Protein AF-A0A1J3CAK0-F1 (afdb_monomer_lite)

Structure (mmCIF, N/CA/C/O backbone):
data_AF-A0A1J3CAK0-F1
#
_entry.id   AF-A0A1J3CAK0-F1
#
loop_
_atom_site.group_PDB
_atom_site.id
_atom_site.type_symbol
_atom_site.label_atom_id
_atom_site.label_alt_id
_atom_site.label_comp_id
_atom_site.label_asym_id
_atom_site.label_entity_id
_atom_site.label_seq_id
_atom_site.pdbx_PDB_ins_code
_atom_site.Cartn_x
_atom_site.Cartn_y
_atom_site.Cartn_z
_atom_site.occupancy
_atom_site.B_iso_or_equiv
_atom_site.auth_seq_id
_atom_site.auth_comp_id
_atom_site.auth_asym_id
_atom_site.auth_atom_id
_atom_site.pdb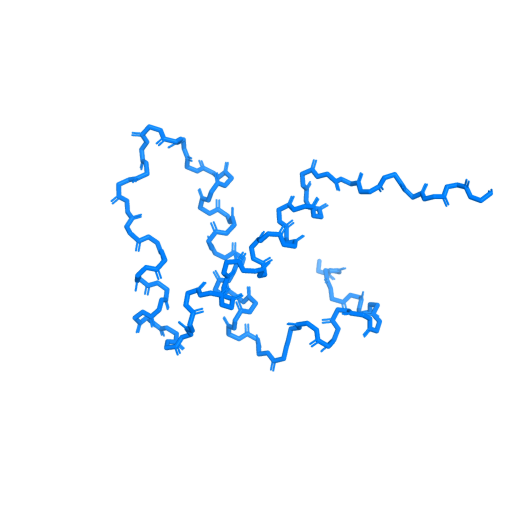x_PDB_model_num
ATOM 1 N N . MET A 1 1 ? -10.781 3.792 -18.532 1.00 48.41 1 MET A N 1
ATOM 2 C CA . MET A 1 1 ? -9.383 3.647 -18.982 1.00 48.41 1 MET A CA 1
ATOM 3 C C . MET A 1 1 ? -8.958 4.999 -19.541 1.00 48.41 1 MET A C 1
ATOM 5 O O . MET A 1 1 ? -8.937 5.136 -20.745 1.00 48.41 1 MET A O 1
ATOM 9 N N . ASP A 1 2 ? -8.700 5.978 -18.658 1.00 50.00 2 ASP A N 1
ATOM 10 C CA . ASP A 1 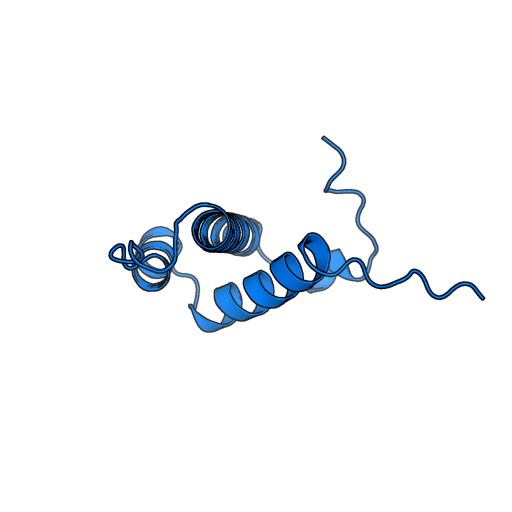2 ? -8.248 7.352 -18.994 1.00 50.00 2 ASP A CA 1
ATOM 11 C C . ASP A 1 2 ? -7.474 7.998 -17.817 1.00 50.00 2 ASP A C 1
ATOM 13 O O . ASP A 1 2 ? -7.408 9.212 -17.672 1.00 50.00 2 ASP A O 1
ATOM 17 N N . LEU A 1 3 ? -6.877 7.188 -16.932 1.00 51.22 3 LEU A N 1
ATOM 18 C CA . LEU A 1 3 ? -6.027 7.690 -15.833 1.00 51.22 3 LEU A CA 1
ATOM 19 C C . LEU A 1 3 ? -4.585 7.995 -16.288 1.00 51.22 3 LEU A C 1
ATOM 21 O O . LEU A 1 3 ? -3.764 8.406 -15.479 1.00 51.22 3 LEU A O 1
ATOM 25 N N . LEU A 1 4 ? -4.290 7.777 -17.575 1.00 50.84 4 LEU A N 1
ATOM 26 C CA . LEU A 1 4 ? -2.966 7.890 -18.197 1.00 50.84 4 LEU A CA 1
ATOM 27 C C . LEU A 1 4 ? -2.876 9.050 -19.200 1.00 50.84 4 LEU A C 1
ATOM 29 O O . LEU A 1 4 ? -2.007 9.042 -20.067 1.00 50.84 4 LEU A O 1
ATOM 33 N N . TYR A 1 5 ? -3.768 10.042 -19.125 1.00 50.25 5 TYR A N 1
ATOM 34 C CA . TYR A 1 5 ? -3.527 11.299 -19.835 1.00 50.25 5 TYR A CA 1
ATOM 35 C C . TYR A 1 5 ? -2.439 12.062 -19.086 1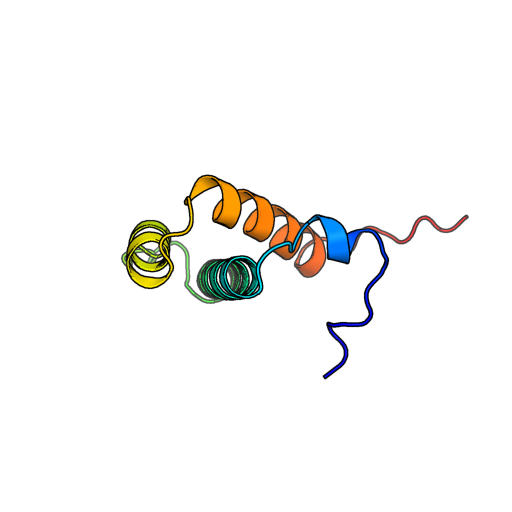.00 50.25 5 TYR A C 1
ATOM 37 O O . TYR A 1 5 ? -2.699 12.845 -18.172 1.00 50.25 5 TYR A O 1
ATOM 45 N N . GLU A 1 6 ? -1.206 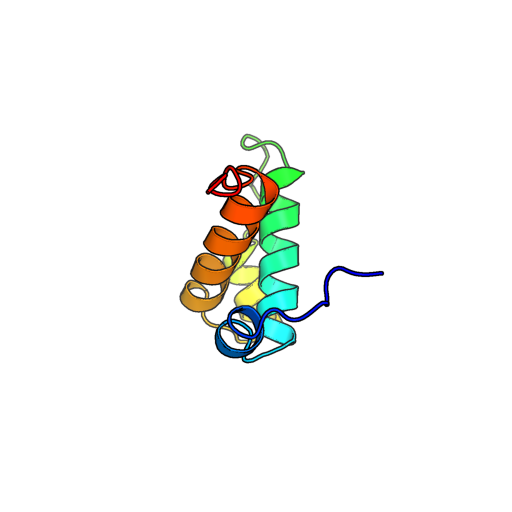11.736 -19.455 1.00 53.53 6 GLU A N 1
ATOM 46 C CA . GLU A 1 6 ? 0.019 12.336 -18.962 1.00 53.53 6 GLU A CA 1
ATOM 47 C C . GLU A 1 6 ? -0.051 13.857 -19.119 1.00 53.53 6 GLU A C 1
ATOM 49 O O . GLU A 1 6 ? 0.097 14.411 -20.208 1.00 53.53 6 GLU A O 1
ATOM 54 N N . LYS A 1 7 ? -0.276 14.551 -18.002 1.00 53.34 7 LYS A N 1
ATOM 55 C CA . LYS A 1 7 ? 0.301 15.882 -17.828 1.00 53.34 7 LYS A CA 1
ATOM 56 C C . LYS A 1 7 ? 1.788 15.651 -17.614 1.00 53.34 7 LYS A C 1
ATOM 58 O O . LYS A 1 7 ? 2.138 14.823 -16.780 1.00 53.34 7 LYS A O 1
ATOM 63 N N . GLU A 1 8 ? 2.639 16.371 -18.331 1.00 51.06 8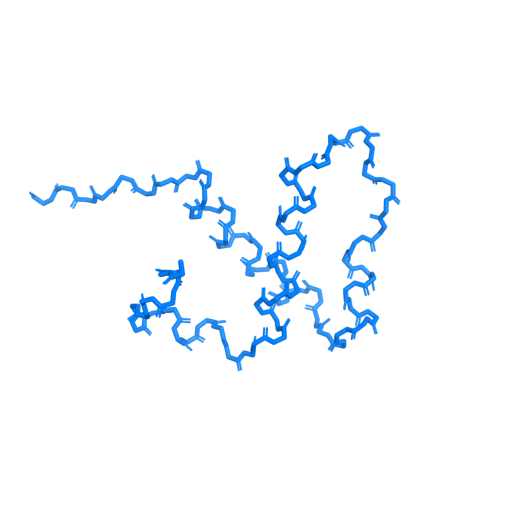 GLU A N 1
ATOM 64 C CA . GLU A 1 8 ? 4.106 16.213 -18.340 1.00 51.06 8 GLU A CA 1
ATOM 65 C C . GLU A 1 8 ? 4.752 16.219 -16.932 1.00 51.06 8 GLU A C 1
ATOM 67 O O . GLU A 1 8 ? 5.850 15.704 -16.744 1.00 51.06 8 GLU A O 1
ATOM 72 N N . GLU A 1 9 ? 4.047 16.712 -15.907 1.00 47.81 9 GLU A N 1
ATOM 73 C CA . GLU A 1 9 ? 4.468 16.634 -14.500 1.00 47.81 9 GLU A CA 1
ATOM 74 C C . GLU A 1 9 ? 4.321 15.238 -13.862 1.00 47.81 9 GLU A C 1
ATOM 76 O O . GLU A 1 9 ? 5.048 14.899 -12.930 1.00 47.81 9 GLU A O 1
ATOM 81 N N . THR A 1 10 ? 3.411 14.396 -14.361 1.00 49.91 10 THR A N 1
ATOM 82 C CA . THR A 1 10 ? 3.225 13.013 -13.885 1.00 49.91 10 THR A CA 1
ATOM 83 C C . THR A 1 10 ? 4.314 12.075 -14.406 1.00 49.91 10 THR A C 1
ATOM 85 O O . THR A 1 10 ? 4.788 11.213 -13.668 1.00 49.91 10 THR A O 1
ATOM 88 N N . SER A 1 11 ? 4.802 12.299 -15.625 1.00 51.25 11 SER A N 1
ATOM 89 C CA . SER A 1 11 ? 5.831 11.484 -16.282 1.00 51.25 11 SER A CA 1
ATOM 90 C C . SER A 1 11 ? 7.173 11.488 -15.534 1.00 51.25 11 SER A C 1
ATOM 92 O O . SER A 1 11 ? 7.914 10.508 -15.578 1.00 51.25 11 SER A O 1
ATOM 94 N N . LEU A 1 12 ? 7.483 12.578 -14.818 1.00 48.31 12 LEU A N 1
ATOM 95 C CA . LEU A 1 12 ? 8.724 12.729 -14.049 1.00 48.31 12 LEU A CA 1
ATOM 96 C C . LEU A 1 12 ? 8.652 12.069 -12.659 1.00 48.31 12 LEU A C 1
ATOM 98 O O . LEU A 1 12 ? 9.665 11.637 -12.121 1.00 48.31 12 LEU A O 1
ATOM 102 N N . VAL A 1 13 ? 7.462 11.977 -12.060 1.00 53.22 13 VAL A N 1
ATOM 103 C CA . VAL A 1 13 ? 7.280 11.435 -10.699 1.00 53.22 13 VAL A CA 1
ATOM 104 C C . VAL A 1 13 ? 7.133 9.905 -10.715 1.00 53.22 13 VAL A C 1
ATOM 106 O O . VAL A 1 13 ? 7.525 9.233 -9.762 1.00 53.22 13 VAL A O 1
ATOM 109 N N . TYR A 1 14 ? 6.658 9.320 -11.821 1.00 57.00 14 TYR A N 1
ATOM 110 C CA . TYR A 1 14 ? 6.411 7.878 -11.959 1.00 57.00 14 TYR A CA 1
ATOM 111 C C . TYR A 1 14 ? 7.470 7.154 -12.807 1.00 57.00 14 TYR A C 1
ATOM 113 O O . TYR A 1 14 ? 7.140 6.355 -13.681 1.00 57.00 14 TYR A O 1
ATOM 121 N N . HIS A 1 15 ? 8.758 7.373 -12.522 1.00 63.59 15 HIS A N 1
ATOM 122 C CA . HIS A 1 15 ? 9.884 6.759 -13.250 1.00 63.59 15 HIS A CA 1
ATOM 123 C C . HIS A 1 15 ? 9.878 5.211 -13.303 1.00 63.59 15 HIS A C 1
ATOM 125 O O . HIS A 1 15 ? 10.659 4.614 -14.045 1.00 63.59 15 HIS A O 1
ATOM 131 N N . SER A 1 16 ? 9.011 4.529 -12.544 1.00 78.38 16 SER A N 1
ATOM 132 C CA . SER A 1 16 ? 8.850 3.077 -12.591 1.00 78.38 16 SER A CA 1
ATOM 133 C C . SER A 1 16 ? 7.383 2.659 -12.475 1.00 78.38 16 SER A C 1
ATOM 135 O O . SER A 1 16 ? 6.729 2.919 -11.464 1.00 78.38 16 SER A O 1
ATOM 137 N N . SER A 1 17 ? 6.896 1.916 -13.475 1.00 84.12 17 SER A N 1
ATOM 138 C CA . SER A 1 17 ? 5.555 1.309 -13.485 1.00 84.12 17 SER A CA 1
ATOM 139 C C . SER A 1 17 ? 5.292 0.436 -12.252 1.00 84.12 17 SER A C 1
ATOM 141 O O . SER A 1 17 ? 4.185 0.433 -11.715 1.00 84.12 17 SER A O 1
ATOM 143 N N . THR A 1 18 ? 6.322 -0.249 -11.748 1.00 89.94 18 THR A N 1
ATOM 144 C CA . THR A 1 18 ? 6.255 -1.052 -10.522 1.00 89.94 18 THR A CA 1
ATOM 145 C C . THR A 1 18 ? 6.045 -0.195 -9.274 1.00 89.94 18 THR A C 1
ATOM 147 O O . THR A 1 18 ? 5.250 -0.575 -8.419 1.00 89.94 18 THR A O 1
ATOM 150 N N . SER A 1 19 ? 6.718 0.959 -9.166 1.00 89.62 19 SER A N 1
ATOM 151 C CA . SER A 1 19 ? 6.540 1.881 -8.031 1.00 89.62 19 SER A CA 1
ATOM 152 C C . SER A 1 19 ? 5.123 2.446 -8.007 1.00 89.62 19 SER A C 1
ATOM 154 O O . SER A 1 19 ? 4.473 2.433 -6.967 1.00 89.62 19 SER A O 1
ATOM 156 N N . LEU A 1 20 ? 4.600 2.851 -9.168 1.00 90.19 20 LEU A N 1
ATOM 157 C CA . LEU A 1 20 ? 3.224 3.331 -9.283 1.00 90.19 20 LEU A CA 1
ATOM 158 C C . LEU A 1 20 ? 2.207 2.247 -8.889 1.00 90.19 20 LEU A C 1
ATOM 160 O O . LEU A 1 20 ? 1.310 2.509 -8.090 1.00 90.19 20 LEU A O 1
ATOM 164 N N . ALA A 1 21 ? 2.354 1.022 -9.402 1.00 92.75 21 ALA A N 1
ATOM 165 C CA . ALA A 1 21 ? 1.459 -0.085 -9.062 1.00 92.75 21 ALA A CA 1
ATOM 166 C C . ALA A 1 21 ? 1.489 -0.419 -7.559 1.00 92.75 21 ALA A C 1
ATOM 168 O O . ALA A 1 21 ? 0.438 -0.602 -6.941 1.00 92.75 21 ALA A O 1
ATOM 169 N N . ALA A 1 22 ? 2.685 -0.446 -6.963 1.00 94.62 22 ALA A N 1
ATOM 170 C CA . ALA A 1 22 ? 2.886 -0.609 -5.527 1.00 94.62 22 ALA A CA 1
ATOM 171 C C . ALA A 1 22 ? 2.154 0.474 -4.721 1.00 94.62 22 ALA A C 1
ATOM 173 O O . ALA A 1 22 ? 1.404 0.161 -3.796 1.00 94.62 22 ALA A O 1
ATOM 174 N N . SER A 1 23 ? 2.314 1.740 -5.102 1.00 94.94 23 SER A N 1
ATOM 175 C CA . SER A 1 23 ? 1.664 2.860 -4.425 1.00 94.94 23 SER A CA 1
ATOM 176 C C . SER A 1 23 ? 0.147 2.835 -4.572 1.00 94.94 23 SER A C 1
ATOM 178 O O . SER A 1 23 ? -0.546 3.037 -3.582 1.00 94.94 23 SER A O 1
ATOM 180 N N . ILE A 1 24 ? -0.394 2.495 -5.746 1.00 94.69 24 ILE A N 1
ATOM 181 C CA . ILE A 1 24 ? -1.847 2.329 -5.934 1.00 94.69 24 ILE A CA 1
ATOM 182 C C . ILE A 1 24 ? -2.398 1.239 -5.010 1.00 94.69 24 ILE A C 1
ATOM 184 O O . ILE A 1 24 ? -3.461 1.418 -4.411 1.00 94.69 24 ILE A O 1
ATOM 188 N N . LEU A 1 25 ? -1.687 0.119 -4.866 1.00 95.81 25 LEU A N 1
ATOM 189 C CA . LEU A 1 25 ? -2.092 -0.975 -3.987 1.00 95.81 25 LEU A CA 1
ATOM 190 C C . LEU A 1 25 ? -2.111 -0.537 -2.514 1.00 95.81 25 LEU A C 1
ATOM 192 O O . LEU A 1 25 ? -3.094 -0.789 -1.816 1.00 95.81 25 LEU A O 1
ATOM 196 N N . VAL A 1 26 ? -1.081 0.182 -2.056 1.00 96.50 26 VAL A N 1
ATOM 197 C CA . VAL A 1 26 ? -1.027 0.738 -0.690 1.00 96.50 26 VAL A CA 1
ATOM 198 C C . VAL A 1 26 ? -2.131 1.776 -0.472 1.00 96.50 26 VAL A C 1
ATOM 200 O O . VAL A 1 26 ? -2.836 1.715 0.535 1.00 96.50 26 VAL A O 1
ATOM 203 N N . SER A 1 27 ? -2.343 2.693 -1.418 1.00 95.50 27 SER A N 1
ATOM 204 C CA . SER A 1 27 ? -3.428 3.681 -1.359 1.00 95.50 27 SER A CA 1
ATOM 205 C C . SER A 1 27 ? -4.800 3.009 -1.293 1.00 95.50 27 SER A C 1
ATOM 207 O O . SER A 1 27 ? -5.635 3.398 -0.479 1.00 95.50 27 SER A O 1
ATOM 209 N N . SER A 1 28 ? -5.027 1.966 -2.094 1.00 95.44 28 SER A N 1
ATOM 210 C CA . SER A 1 28 ? -6.282 1.206 -2.094 1.00 95.44 28 SER A CA 1
ATOM 211 C C . SER A 1 28 ? -6.522 0.529 -0.748 1.00 95.44 28 SER A C 1
ATOM 213 O O . SER A 1 28 ? -7.630 0.598 -0.218 1.00 95.44 28 SER A O 1
ATOM 215 N N . TYR A 1 29 ? -5.487 -0.069 -0.155 1.00 95.62 29 TYR A N 1
ATOM 216 C CA . TYR A 1 29 ? -5.560 -0.652 1.184 1.00 95.62 29 TYR A CA 1
ATOM 217 C C . TYR A 1 29 ? -5.936 0.397 2.243 1.00 95.62 29 TYR A C 1
ATOM 219 O O . TYR A 1 29 ? -6.856 0.174 3.025 1.00 95.62 29 TYR A O 1
ATOM 227 N N . ILE A 1 30 ? -5.295 1.571 2.220 1.00 94.19 30 ILE A N 1
ATOM 228 C CA . ILE A 1 30 ? -5.580 2.674 3.155 1.00 94.19 30 ILE A CA 1
ATOM 229 C C . ILE A 1 30 ? -7.030 3.165 3.038 1.00 94.19 30 ILE A C 1
ATOM 231 O O . ILE A 1 30 ? -7.658 3.460 4.052 1.00 94.19 30 ILE A O 1
ATOM 235 N N . ILE A 1 31 ? -7.560 3.268 1.817 1.00 93.56 31 ILE A N 1
ATOM 236 C CA . ILE A 1 31 ? -8.924 3.758 1.572 1.00 93.56 31 ILE A CA 1
ATOM 237 C C . ILE A 1 31 ? -9.975 2.714 1.967 1.00 93.56 31 ILE A C 1
ATOM 239 O O . ILE A 1 31 ? -11.025 3.067 2.501 1.00 93.56 31 ILE A O 1
ATOM 243 N N . THR A 1 32 ? -9.725 1.437 1.670 1.00 94.38 32 THR A N 1
ATOM 244 C CA . THR A 1 32 ? -10.751 0.383 1.760 1.00 94.38 32 THR A CA 1
ATOM 245 C C . THR A 1 32 ? -10.763 -0.358 3.090 1.00 94.38 32 THR A C 1
ATOM 247 O O . THR A 1 32 ? -11.819 -0.844 3.496 1.00 94.38 32 THR A O 1
ATOM 250 N N . VAL A 1 33 ? -9.627 -0.450 3.786 1.00 93.31 33 VAL A N 1
ATOM 251 C CA . VAL A 1 33 ? -9.533 -1.190 5.048 1.00 93.31 33 VAL A CA 1
ATOM 252 C C . VAL A 1 33 ? -9.750 -0.232 6.221 1.00 93.31 33 VAL A C 1
ATOM 254 O O . VAL A 1 33 ? -9.007 0.742 6.354 1.00 93.31 33 VAL A O 1
ATOM 257 N N . PRO A 1 34 ? -10.728 -0.488 7.110 1.00 89.88 34 PRO A N 1
ATOM 258 C CA . PRO A 1 34 ? -10.911 0.302 8.322 1.00 89.88 34 PRO A CA 1
ATOM 259 C C . PRO A 1 34 ? -9.641 0.327 9.173 1.00 89.88 34 PRO A C 1
ATOM 261 O O . PRO A 1 34 ? -8.988 -0.699 9.356 1.00 89.88 34 PRO A O 1
ATOM 264 N N . LYS A 1 35 ? -9.318 1.485 9.755 1.00 85.38 35 LYS A N 1
ATOM 265 C CA . LYS A 1 35 ? -8.078 1.697 10.521 1.00 85.38 35 LYS A CA 1
ATOM 266 C C . LYS A 1 35 ? -7.896 0.711 11.683 1.00 85.38 35 LYS A C 1
ATOM 268 O O . LYS A 1 35 ? -6.773 0.366 12.029 1.00 85.38 35 LYS A O 1
ATOM 273 N N . GLN A 1 36 ? -8.993 0.251 12.282 1.00 87.44 36 GLN A N 1
ATOM 274 C CA . GLN A 1 36 ? -8.999 -0.735 13.366 1.00 87.44 36 GLN A CA 1
ATOM 275 C C . GLN A 1 36 ? -8.536 -2.129 12.912 1.00 87.44 36 GLN A C 1
ATOM 277 O O . GLN A 1 36 ? -8.196 -2.947 13.757 1.00 87.44 36 GLN A O 1
ATOM 282 N N . LEU A 1 37 ? -8.533 -2.393 11.602 1.00 88.50 37 LEU A N 1
ATOM 283 C CA . LEU A 1 37 ? -8.213 -3.680 10.983 1.00 88.50 37 LEU A CA 1
ATOM 284 C C . LEU A 1 37 ? -6.895 -3.641 10.191 1.00 88.50 37 LEU A C 1
ATOM 286 O O . LEU A 1 37 ? -6.642 -4.520 9.370 1.00 88.50 37 LEU A O 1
ATOM 290 N N . TRP A 1 38 ? -6.045 -2.628 10.398 1.00 88.44 38 TRP A N 1
ATOM 291 C CA . TRP A 1 38 ? -4.742 -2.522 9.729 1.00 88.44 38 TRP A CA 1
ATOM 292 C C . TRP A 1 38 ? -3.689 -3.466 10.332 1.00 88.44 38 TRP A C 1
ATOM 294 O O . TRP A 1 38 ? -2.642 -3.035 10.806 1.00 88.44 38 TRP A O 1
ATOM 304 N N . GLU A 1 39 ? -3.967 -4.766 10.309 1.00 91.31 39 GLU A N 1
ATOM 305 C CA . GLU A 1 39 ? -3.061 -5.803 10.818 1.00 91.31 39 GLU A CA 1
ATOM 306 C C . GLU A 1 39 ? -2.033 -6.243 9.768 1.00 91.31 39 GLU A C 1
ATOM 308 O O . GLU A 1 39 ? -0.945 -6.708 10.109 1.00 91.31 39 GLU A O 1
ATOM 313 N N . PHE A 1 40 ? -2.353 -6.087 8.479 1.00 92.81 40 PHE A N 1
ATOM 314 C CA . PHE A 1 40 ? -1.469 -6.514 7.402 1.00 92.81 40 PHE A CA 1
ATOM 315 C C . PHE A 1 40 ? -0.315 -5.514 7.188 1.00 92.81 40 PHE A C 1
ATOM 317 O O . PHE A 1 40 ? -0.572 -4.326 6.955 1.00 92.81 40 PHE A O 1
ATOM 324 N N . PRO A 1 41 ? 0.957 -5.965 7.196 1.00 94.50 41 PRO A N 1
ATOM 325 C CA . PRO A 1 41 ? 2.123 -5.105 7.009 1.00 94.50 41 PRO A CA 1
ATOM 326 C C . PRO A 1 41 ? 2.323 -4.767 5.523 1.00 94.50 41 PRO A C 1
ATOM 328 O O . PRO A 1 41 ? 3.263 -5.232 4.878 1.00 94.50 41 PRO A O 1
ATOM 331 N N . ILE A 1 42 ? 1.426 -3.948 4.971 1.00 95.38 42 ILE A N 1
ATOM 332 C CA . ILE A 1 42 ? 1.356 -3.649 3.534 1.00 95.38 42 ILE A CA 1
ATOM 333 C C . ILE A 1 42 ? 2.655 -3.046 2.979 1.00 95.38 42 ILE A C 1
ATOM 335 O O . ILE A 1 42 ? 3.088 -3.442 1.902 1.00 95.38 42 ILE A O 1
ATOM 339 N N . LEU A 1 43 ? 3.315 -2.146 3.718 1.00 94.75 43 LEU A N 1
ATOM 340 C CA . LEU A 1 43 ? 4.562 -1.504 3.282 1.00 94.75 43 LEU A CA 1
ATOM 341 C C . LEU A 1 43 ? 5.743 -2.498 3.230 1.00 94.75 43 LEU A C 1
ATOM 343 O O . LEU A 1 43 ? 6.308 -2.659 2.143 1.00 94.75 43 LEU A O 1
ATOM 347 N N . PRO A 1 44 ? 6.048 -3.256 4.308 1.00 95.88 44 PRO A N 1
ATOM 348 C CA . PRO A 1 44 ? 7.041 -4.330 4.247 1.00 95.88 44 PRO A CA 1
ATOM 349 C C . PRO A 1 44 ? 6.743 -5.381 3.176 1.00 95.88 44 PRO A C 1
ATOM 351 O O . PRO A 1 44 ? 7.654 -5.854 2.495 1.00 95.88 44 PRO A O 1
ATOM 354 N N . TRP A 1 45 ? 5.467 -5.740 2.995 1.00 95.94 45 TRP A N 1
ATOM 355 C CA . TRP A 1 45 ? 5.062 -6.705 1.975 1.00 95.94 45 TRP A CA 1
ATOM 356 C C . TRP A 1 45 ? 5.347 -6.186 0.564 1.00 95.94 45 TRP A C 1
ATOM 358 O O . TRP A 1 45 ? 5.954 -6.898 -0.234 1.00 95.94 45 TRP A O 1
ATOM 368 N N . VAL A 1 46 ? 4.987 -4.934 0.270 1.00 95.06 46 VAL A N 1
ATOM 369 C CA . VAL A 1 46 ? 5.272 -4.289 -1.019 1.00 95.06 46 VAL A CA 1
ATOM 370 C C . VAL A 1 46 ? 6.774 -4.208 -1.278 1.00 95.06 46 VAL A C 1
ATOM 372 O O . VAL A 1 46 ? 7.208 -4.551 -2.381 1.00 95.06 46 VAL A O 1
ATOM 375 N N . LYS A 1 47 ? 7.583 -3.826 -0.283 1.00 94.62 47 LYS A N 1
ATOM 376 C CA . LYS A 1 47 ? 9.048 -3.831 -0.404 1.00 94.62 47 LYS A CA 1
ATOM 377 C C . LYS A 1 47 ? 9.573 -5.225 -0.739 1.00 94.62 47 LYS A C 1
ATOM 379 O O . LYS A 1 47 ? 10.382 -5.362 -1.650 1.00 94.62 47 LYS A O 1
ATOM 384 N N . MET A 1 48 ? 9.068 -6.261 -0.075 1.00 95.50 48 MET A N 1
ATOM 385 C CA . MET A 1 48 ? 9.456 -7.647 -0.344 1.00 95.50 48 MET A CA 1
ATOM 386 C C . MET A 1 48 ? 9.131 -8.083 -1.783 1.00 95.50 48 MET A C 1
ATOM 388 O O . MET A 1 48 ? 9.968 -8.716 -2.420 1.00 95.50 48 MET A O 1
ATOM 392 N N . VAL A 1 49 ? 7.944 -7.756 -2.311 1.00 93.62 49 VAL A N 1
ATOM 393 C CA . VAL A 1 49 ? 7.522 -8.230 -3.646 1.00 93.62 49 VAL A CA 1
ATOM 394 C C . VAL A 1 49 ? 8.043 -7.381 -4.805 1.00 93.62 49 VAL A C 1
ATOM 396 O O . VAL A 1 49 ? 8.163 -7.881 -5.920 1.00 93.62 49 VAL A O 1
ATOM 399 N N . THR A 1 50 ? 8.346 -6.103 -4.569 1.00 90.50 50 THR A N 1
ATOM 400 C CA . THR A 1 50 ? 8.750 -5.162 -5.630 1.00 90.50 50 THR A CA 1
ATOM 401 C C . THR A 1 50 ? 10.207 -4.714 -5.544 1.00 90.50 50 THR A C 1
ATOM 403 O O . THR A 1 50 ? 10.711 -4.123 -6.499 1.00 90.50 50 THR A O 1
ATOM 406 N N . ASN A 1 51 ? 10.881 -4.974 -4.417 1.00 91.88 51 ASN A N 1
ATOM 407 C CA . ASN A 1 51 ? 12.200 -4.436 -4.074 1.00 91.88 51 ASN A CA 1
ATOM 408 C C . ASN A 1 51 ? 12.278 -2.896 -4.150 1.00 91.88 51 ASN A C 1
ATOM 410 O O . ASN A 1 51 ? 13.339 -2.326 -4.402 1.00 91.88 51 ASN A O 1
ATOM 414 N N . LYS A 1 52 ? 11.139 -2.211 -3.980 1.00 90.12 52 LYS A N 1
ATOM 415 C CA . LYS A 1 52 ? 11.065 -0.749 -3.931 1.00 90.12 52 LYS A CA 1
ATOM 416 C C . LYS A 1 52 ? 11.290 -0.243 -2.520 1.00 90.12 52 LYS A C 1
ATOM 418 O O . LYS A 1 52 ? 10.870 -0.871 -1.548 1.00 90.12 52 LYS A O 1
ATOM 423 N N . GLU A 1 53 ? 11.941 0.911 -2.415 1.00 92.50 53 GLU A N 1
ATOM 424 C CA . GLU A 1 53 ? 12.112 1.558 -1.125 1.00 92.50 53 GLU A CA 1
ATOM 425 C C . GLU A 1 53 ? 10.767 2.064 -0.615 1.00 92.50 53 GLU A C 1
ATOM 427 O O . GLU A 1 53 ? 10.032 2.751 -1.323 1.00 92.50 53 GLU A O 1
ATOM 432 N N . GLU A 1 54 ? 10.456 1.754 0.644 1.00 93.75 54 GLU A N 1
ATOM 433 C CA . GLU A 1 54 ? 9.187 2.156 1.258 1.00 93.75 54 GLU A CA 1
ATOM 434 C C . GLU A 1 54 ? 8.994 3.672 1.203 1.00 93.75 54 GLU A C 1
ATOM 436 O O . GLU A 1 54 ? 7.880 4.140 0.998 1.00 93.75 54 GLU A O 1
ATOM 441 N N . LYS A 1 55 ? 10.085 4.442 1.313 1.00 93.00 55 LYS A N 1
ATOM 442 C CA . LYS A 1 55 ? 10.054 5.902 1.205 1.00 93.00 55 LYS A CA 1
ATOM 443 C C . LYS A 1 55 ? 9.503 6.374 -0.147 1.00 93.00 55 LYS A C 1
ATOM 445 O O . LYS A 1 55 ? 8.624 7.227 -0.162 1.00 93.00 55 LYS A O 1
ATOM 450 N N . GLU A 1 56 ? 9.981 5.796 -1.250 1.00 90.56 56 GLU A N 1
ATOM 451 C CA . GLU A 1 56 ? 9.510 6.121 -2.607 1.00 90.56 56 GLU A CA 1
ATOM 452 C C . GLU A 1 56 ? 8.015 5.800 -2.740 1.00 90.56 56 GLU A C 1
ATOM 454 O O . GLU A 1 56 ? 7.224 6.613 -3.218 1.00 90.56 56 GLU A O 1
ATOM 459 N N . VAL A 1 57 ? 7.605 4.631 -2.238 1.00 93.31 57 VAL A N 1
ATOM 460 C CA . VAL A 1 57 ? 6.204 4.195 -2.269 1.00 93.31 57 VAL A CA 1
ATOM 461 C C . VAL A 1 57 ? 5.314 5.142 -1.463 1.00 93.31 57 VAL A C 1
ATOM 463 O O . VAL A 1 57 ? 4.246 5.518 -1.945 1.00 93.31 57 VAL A O 1
ATOM 466 N N . VAL A 1 58 ? 5.742 5.543 -0.264 1.00 94.88 58 VAL A N 1
ATOM 467 C CA . VAL A 1 58 ? 4.992 6.432 0.640 1.00 94.88 58 VAL A CA 1
ATOM 468 C C . VAL A 1 58 ? 4.848 7.841 0.066 1.00 94.88 58 VAL A C 1
ATOM 470 O O . VAL A 1 58 ? 3.765 8.417 0.170 1.00 94.88 58 VAL A O 1
ATOM 473 N N . GLU A 1 59 ? 5.887 8.386 -0.569 1.00 93.19 59 GLU A N 1
ATOM 474 C CA . GLU A 1 59 ? 5.813 9.687 -1.249 1.00 93.19 59 GLU A CA 1
ATOM 475 C C . GLU A 1 59 ? 4.733 9.666 -2.341 1.00 93.19 59 GLU A C 1
ATOM 477 O O . GLU A 1 59 ? 3.820 10.496 -2.334 1.00 93.19 59 GLU A O 1
ATOM 482 N N . LEU A 1 60 ? 4.754 8.649 -3.209 1.00 91.94 60 LEU A N 1
ATOM 483 C CA . LEU A 1 60 ? 3.738 8.446 -4.246 1.00 91.94 60 LEU A CA 1
ATOM 484 C C . LEU A 1 60 ? 2.331 8.215 -3.677 1.00 91.94 60 LEU A C 1
ATOM 486 O O . LEU A 1 60 ? 1.363 8.768 -4.196 1.00 91.94 60 LEU A O 1
ATOM 490 N N . VAL A 1 61 ? 2.196 7.445 -2.593 1.00 94.44 61 VAL A N 1
ATOM 491 C CA . VAL A 1 61 ? 0.913 7.260 -1.890 1.00 94.44 61 VAL A CA 1
ATOM 492 C C . VAL A 1 61 ? 0.365 8.602 -1.415 1.00 94.44 61 VAL A C 1
ATOM 494 O O . VAL A 1 61 ? -0.829 8.852 -1.567 1.00 94.44 61 VAL A O 1
ATOM 497 N N . GLY A 1 62 ? 1.220 9.479 -0.884 1.00 93.19 62 GLY A N 1
ATOM 498 C CA . GLY A 1 62 ? 0.846 10.833 -0.483 1.00 93.19 62 GLY A CA 1
ATOM 499 C C . GLY A 1 62 ? 0.271 11.641 -1.644 1.00 93.19 62 GLY A C 1
ATOM 500 O O . GLY A 1 62 ? -0.818 12.199 -1.511 1.00 93.19 62 GLY A O 1
ATOM 501 N N . TYR A 1 63 ? 0.944 11.641 -2.798 1.00 90.06 63 TYR A N 1
ATOM 502 C CA . TYR A 1 63 ? 0.451 12.311 -4.008 1.00 90.06 63 TYR A CA 1
ATOM 503 C C . TYR A 1 63 ? -0.880 11.733 -4.502 1.00 90.06 63 TYR A C 1
ATOM 505 O O . TYR A 1 63 ? -1.801 12.491 -4.807 1.00 90.06 63 TYR A O 1
ATOM 513 N N . ILE A 1 64 ? -1.012 10.403 -4.538 1.00 90.94 64 ILE A N 1
ATOM 514 C CA . ILE A 1 64 ? -2.241 9.721 -4.966 1.00 90.94 64 ILE A CA 1
ATOM 515 C C . ILE A 1 64 ? -3.398 10.065 -4.025 1.00 90.94 64 ILE A C 1
ATOM 517 O O . ILE A 1 64 ? -4.468 10.456 -4.483 1.00 90.94 64 ILE A O 1
ATOM 521 N N . LEU A 1 65 ? -3.201 9.947 -2.711 1.00 91.62 65 LEU A N 1
ATOM 522 C CA . LEU A 1 65 ? -4.246 10.236 -1.728 1.00 91.62 65 LEU A CA 1
ATOM 523 C C . LEU A 1 65 ? -4.622 11.716 -1.725 1.00 91.62 65 LEU A C 1
ATOM 525 O O . LEU A 1 65 ? -5.807 12.026 -1.630 1.00 91.62 65 LEU A O 1
ATOM 529 N N . ALA A 1 66 ? -3.644 12.616 -1.867 1.00 89.31 66 ALA A N 1
ATOM 530 C CA . ALA A 1 66 ? -3.910 14.035 -2.045 1.00 89.31 66 ALA A CA 1
ATOM 531 C C . ALA A 1 66 ? -4.806 14.252 -3.266 1.00 89.31 66 ALA A C 1
ATOM 533 O O . ALA A 1 66 ? -5.874 14.826 -3.123 1.00 89.31 66 ALA A O 1
ATOM 534 N N . HIS A 1 67 ? -4.442 13.707 -4.427 1.00 86.25 67 HIS A N 1
ATOM 535 C CA . HIS A 1 67 ? -5.218 13.853 -5.657 1.00 86.25 67 HIS A CA 1
ATOM 536 C C . HIS A 1 67 ? -6.636 13.262 -5.570 1.00 86.25 67 HIS A C 1
ATOM 538 O O . HIS A 1 67 ? -7.586 13.866 -6.064 1.00 86.25 67 HIS A O 1
ATOM 544 N N . VAL A 1 68 ? -6.785 12.086 -4.953 1.00 86.94 68 VAL A N 1
ATOM 545 C CA . VAL A 1 68 ? -8.057 11.346 -4.887 1.00 86.94 68 VAL A CA 1
ATOM 546 C C . VAL A 1 68 ? -9.007 11.918 -3.833 1.00 86.94 68 VAL A C 1
ATOM 548 O O . VAL A 1 68 ? -10.206 12.012 -4.084 1.00 86.94 68 VAL A O 1
ATOM 551 N N . LEU A 1 69 ? -8.501 12.266 -2.647 1.00 86.31 69 LEU A N 1
ATOM 552 C CA . LEU A 1 69 ? -9.330 12.703 -1.514 1.00 86.31 69 LEU A CA 1
ATOM 553 C C . LEU A 1 69 ? -9.513 14.217 -1.471 1.00 86.31 69 LEU A C 1
ATOM 555 O O . LEU A 1 69 ? -10.539 14.707 -1.002 1.00 86.31 69 LEU A O 1
ATOM 559 N N . TYR A 1 70 ? -8.521 14.951 -1.958 1.00 74.06 70 TYR A N 1
ATOM 560 C CA . TYR A 1 70 ? -8.513 16.398 -1.993 1.00 74.06 70 TYR A CA 1
ATOM 561 C C . TYR A 1 70 ? -8.333 16.808 -3.451 1.00 74.06 70 TYR A C 1
ATOM 563 O O . TYR A 1 70 ? -7.229 17.118 -3.894 1.00 74.06 70 TYR A O 1
ATOM 571 N N . SER A 1 71 ? -9.428 16.818 -4.223 1.00 61.12 71 SER A N 1
ATOM 572 C CA . SER A 1 71 ? -9.428 17.574 -5.477 1.00 61.12 71 SER A CA 1
ATOM 573 C C . SER A 1 71 ? -8.898 18.964 -5.147 1.00 61.12 71 SER A C 1
ATOM 575 O O . SER A 1 71 ? -9.566 19.719 -4.438 1.00 61.12 71 SER A O 1
ATOM 577 N N . TYR A 1 72 ? -7.693 19.297 -5.621 1.00 51.84 72 TYR A N 1
ATOM 578 C CA . TYR A 1 72 ? -7.263 20.686 -5.654 1.00 51.84 72 TYR A CA 1
ATOM 579 C C . TYR A 1 72 ? -8.427 21.451 -6.282 1.00 51.84 72 TYR A C 1
ATOM 581 O O . TYR A 1 72 ? -8.853 21.050 -7.374 1.00 51.84 72 TYR A O 1
ATOM 589 N N . PRO A 1 73 ? -8.991 22.487 -5.629 1.00 47.91 73 PRO A N 1
ATOM 590 C CA . PRO A 1 73 ? -9.869 23.379 -6.351 1.00 47.91 73 PRO A CA 1
ATOM 591 C C . PRO A 1 73 ? -9.011 23.860 -7.509 1.00 47.91 73 PRO A C 1
ATOM 593 O O . PRO A 1 73 ? -7.951 24.454 -7.300 1.00 47.91 73 PRO A O 1
ATOM 596 N N . SER A 1 74 ? -9.400 23.478 -8.724 1.00 50.06 74 SER A N 1
ATOM 597 C CA . SER A 1 74 ? -8.877 24.074 -9.939 1.00 50.06 74 SER A CA 1
ATOM 598 C C . SER A 1 74 ? -8.850 25.566 -9.663 1.00 50.06 74 SER A C 1
ATOM 600 O O . SER A 1 74 ? -9.918 26.119 -9.393 1.00 50.06 74 SER A O 1
ATOM 602 N N . LEU A 1 75 ? -7.654 26.169 -9.604 1.00 49.72 75 LEU A N 1
ATOM 603 C CA . LEU A 1 75 ? -7.521 27.615 -9.525 1.00 49.72 75 LEU A CA 1
ATOM 604 C C . LEU A 1 75 ? -8.338 28.155 -10.699 1.00 49.72 75 LEU A C 1
ATOM 606 O O . LEU A 1 75 ? -7.908 28.095 -11.850 1.00 49.72 75 LEU A O 1
ATOM 610 N N . THR A 1 76 ? -9.561 28.584 -10.407 1.00 43.56 76 THR A N 1
ATOM 611 C CA . THR A 1 76 ? -10.360 29.418 -11.283 1.00 43.56 76 THR A CA 1
ATOM 612 C C . THR A 1 76 ? -9.613 30.733 -11.337 1.00 43.56 76 THR A C 1
ATOM 614 O O . THR A 1 76 ? -9.607 31.488 -10.363 1.00 43.56 76 THR A O 1
ATOM 617 N N . LEU A 1 77 ? -8.882 30.880 -12.438 1.00 44.81 77 LEU A N 1
ATOM 618 C CA . LEU A 1 77 ? -8.299 32.117 -12.931 1.00 44.81 77 LEU A CA 1
ATOM 619 C C . LEU A 1 77 ? -9.419 33.119 -13.237 1.00 44.81 77 LEU A C 1
ATOM 621 O O . LEU A 1 77 ? -10.473 32.667 -13.746 1.00 44.81 77 LEU A O 1
#

Sequence (77 aa):
MDLLYEKEETSLVYHSSTSLAASILVSSYIITVPKQLWEFPILPWVKMVTNKEEKEVVELVGYILAHVLYSYPSLTL

Organism: Noccaea caerulescens (NCBI:txid107243)

Foldseek 3Di:
DPPPPDPVVVCVLCVDPLLLVLLVVVLCCVVPPPPVPPPDPSL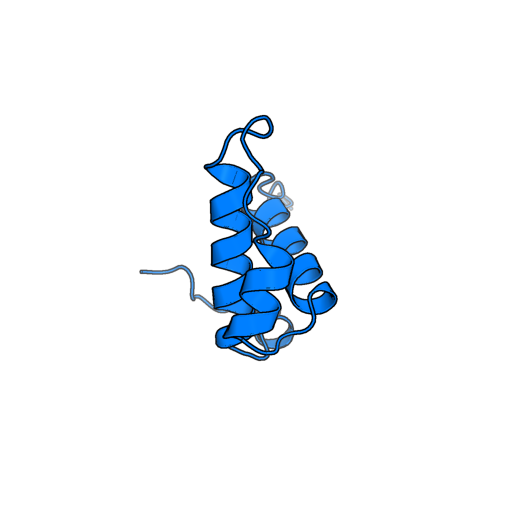VVSCVVRVDDSVSSVVSNVVVCCVPVPVPPPPPD

Radius of gyration: 13.83 Å; chains: 1; bounding box: 23×40×33 Å

pLDDT: mean 80.13, std 18.74, range [43.56, 96.5]

Secondary structure (DSSP, 8-state):
--TT---HHHHHH---HHHHHHHHHHHHHHHHS-GGG--S-HHHHHHHHH---HHHHHHHHHHHHHHHHS-------